Protein AF-A0A388SIL9-F1 (afdb_monomer_lite)

Sequence (67 aa):
MKGPMPDPVTCTFCGRSFDASPEQQERELRTLCDDHFCLDCACHADPAILAAVGEDRLLDIIENWYG

Structure (mmCIF, N/CA/C/O backbone):
data_AF-A0A388SIL9-F1
#
_entry.id   AF-A0A388SIL9-F1
#
loop_
_atom_site.group_PDB
_atom_site.id
_atom_site.type_symbol
_atom_site.label_atom_id
_atom_site.label_alt_id
_atom_site.label_comp_id
_atom_site.label_asym_id
_atom_site.label_entity_id
_atom_site.label_seq_id
_atom_site.pdbx_PDB_ins_code
_atom_site.Cartn_x
_atom_site.Cartn_y
_atom_site.Cartn_z
_atom_site.occupancy
_atom_site.B_iso_or_equiv
_atom_site.auth_seq_id
_atom_site.auth_comp_id
_atom_site.auth_asym_id
_atom_site.auth_atom_id
_atom_site.pdbx_PDB_model_num
ATOM 1 N N . MET A 1 1 ? -21.763 13.765 21.408 1.00 39.03 1 MET A N 1
ATOM 2 C CA . MET A 1 1 ? -22.046 12.549 20.620 1.00 39.03 1 MET A CA 1
ATOM 3 C C . MET A 1 1 ? -20.704 12.063 20.096 1.00 39.03 1 MET A C 1
ATOM 5 O O . MET A 1 1 ? -20.110 12.775 19.302 1.00 39.03 1 MET A O 1
ATOM 9 N N . LYS A 1 2 ? -20.150 10.965 20.628 1.00 49.31 2 LYS A N 1
ATOM 10 C CA . LYS A 1 2 ? -19.001 10.313 19.982 1.00 49.31 2 LYS A CA 1
ATOM 11 C C . LYS A 1 2 ? -19.581 9.634 18.745 1.00 49.31 2 LYS A C 1
ATOM 13 O O . LYS A 1 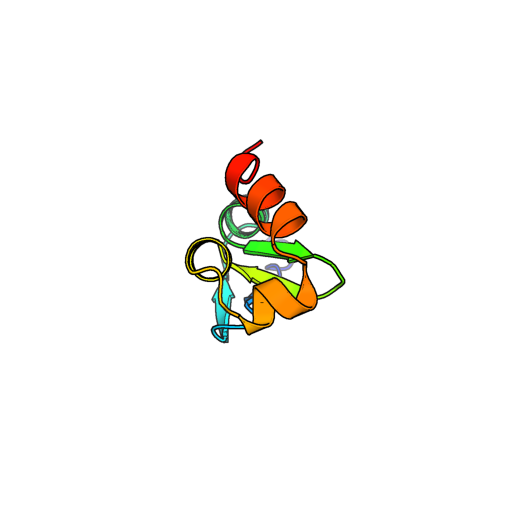2 ? -20.426 8.757 18.903 1.00 49.31 2 LYS A O 1
ATOM 18 N N . GLY A 1 3 ? -19.242 10.128 17.555 1.00 56.09 3 GLY A N 1
ATOM 19 C CA . GLY A 1 3 ? -19.552 9.418 16.315 1.00 56.09 3 GLY A CA 1
ATOM 20 C C . GLY A 1 3 ? -18.950 8.008 16.358 1.00 56.09 3 G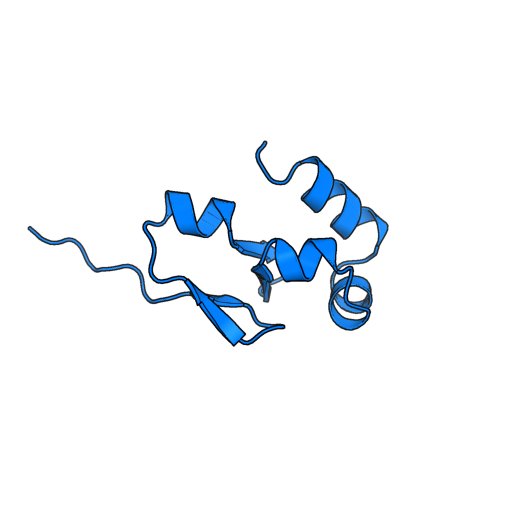LY A C 1
ATOM 21 O O . GLY A 1 3 ? -18.082 7.760 17.203 1.00 56.09 3 GLY A O 1
ATOM 22 N N . PRO A 1 4 ? -19.418 7.077 15.512 1.00 57.94 4 PRO A N 1
ATOM 23 C CA . PRO A 1 4 ? -18.775 5.774 15.393 1.00 57.94 4 PRO A CA 1
ATOM 24 C C . PRO A 1 4 ? -17.279 6.004 15.150 1.00 57.94 4 PRO A C 1
ATOM 26 O O . PRO A 1 4 ? -16.909 6.768 14.260 1.00 57.94 4 PRO A O 1
ATOM 29 N N . MET A 1 5 ? -16.431 5.438 16.013 1.00 60.00 5 MET A N 1
ATOM 30 C CA . MET A 1 5 ? -15.000 5.389 15.729 1.00 60.00 5 MET A CA 1
ATOM 31 C C . MET A 1 5 ? -14.860 4.586 14.433 1.00 60.00 5 MET A C 1
ATOM 33 O O . MET A 1 5 ? -15.482 3.524 14.356 1.00 60.00 5 MET A O 1
ATOM 37 N N . PRO A 1 6 ? -14.155 5.098 13.411 1.00 60.28 6 PRO A N 1
ATOM 38 C CA . PRO A 1 6 ? -13.910 4.315 12.211 1.00 60.28 6 PRO A CA 1
ATOM 39 C C . PRO A 1 6 ? -13.235 3.005 12.622 1.00 60.28 6 PRO A C 1
ATOM 41 O O . PRO A 1 6 ? -12.356 3.002 13.489 1.00 60.28 6 PRO A O 1
ATOM 44 N N . ASP A 1 7 ? -13.705 1.892 12.060 1.00 69.94 7 ASP A N 1
ATOM 45 C CA . ASP A 1 7 ? -13.059 0.603 12.264 1.00 69.94 7 ASP A CA 1
ATOM 46 C C . ASP A 1 7 ? -11.590 0.709 11.829 1.00 69.94 7 ASP A C 1
ATOM 48 O O . ASP A 1 7 ? -11.302 1.321 10.795 1.00 69.94 7 ASP A O 1
ATOM 52 N N . PRO A 1 8 ? -10.651 0.147 12.609 1.00 74.31 8 PRO A N 1
ATOM 53 C CA . PRO A 1 8 ? -9.238 0.231 12.290 1.00 74.31 8 PRO A CA 1
ATOM 54 C C . PRO A 1 8 ? -8.979 -0.448 10.950 1.00 74.31 8 PRO A C 1
ATOM 56 O O . PRO A 1 8 ? -9.218 -1.648 10.785 1.00 74.31 8 PRO A O 1
ATOM 59 N N . VAL A 1 9 ? -8.457 0.312 9.994 1.00 85.75 9 VAL A N 1
ATOM 60 C CA . VAL A 1 9 ? -8.109 -0.234 8.684 1.00 85.75 9 VAL A CA 1
ATOM 61 C C . VAL A 1 9 ? -6.683 -0.748 8.730 1.00 85.75 9 VAL A C 1
ATOM 63 O O . VAL A 1 9 ? -5.788 -0.141 9.317 1.00 85.75 9 VAL A O 1
ATOM 66 N N . THR A 1 10 ? -6.476 -1.922 8.151 1.00 89.38 10 THR A N 1
ATOM 67 C CA . THR A 1 10 ? -5.205 -2.639 8.201 1.00 89.38 10 THR A CA 1
ATOM 68 C C . THR A 1 10 ? -4.582 -2.687 6.819 1.00 89.38 10 THR A C 1
ATOM 70 O O . THR A 1 10 ? -5.267 -2.947 5.834 1.00 89.38 10 THR A O 1
ATOM 73 N N . CYS A 1 11 ? -3.273 -2.454 6.741 1.00 88.94 11 CYS A N 1
ATOM 74 C CA . CYS A 1 11 ? -2.522 -2.699 5.515 1.00 88.94 11 CYS A CA 1
ATOM 75 C C . CYS A 1 11 ? -2.557 -4.199 5.190 1.00 88.94 11 CYS A C 1
ATOM 77 O O . CYS A 1 11 ? -2.124 -5.009 6.012 1.00 88.94 11 CYS A O 1
ATOM 79 N N . THR A 1 12 ? -3.015 -4.564 3.992 1.00 86.81 12 THR A N 1
ATOM 80 C CA . THR A 1 12 ? -3.065 -5.948 3.506 1.00 86.81 12 THR A CA 1
ATOM 81 C C . THR A 1 12 ? -1.672 -6.593 3.499 1.00 86.81 12 THR A C 1
ATOM 83 O O . THR A 1 12 ? -1.544 -7.790 3.737 1.00 86.81 12 THR A O 1
ATOM 86 N N . PHE A 1 13 ? -0.611 -5.807 3.276 1.00 85.25 13 PHE A N 1
ATOM 87 C CA . PHE A 1 13 ? 0.747 -6.325 3.068 1.00 85.25 13 PHE A CA 1
ATOM 88 C C . PHE A 1 13 ? 1.552 -6.493 4.361 1.00 85.25 13 PHE A C 1
ATOM 90 O O . PHE A 1 13 ? 2.152 -7.540 4.580 1.00 85.25 13 PHE A O 1
ATOM 97 N N . CYS A 1 14 ? 1.573 -5.481 5.235 1.00 87.62 14 CYS A N 1
ATOM 98 C CA . CYS A 1 14 ? 2.334 -5.544 6.490 1.00 87.62 14 CYS A CA 1
ATOM 99 C C . CYS A 1 14 ? 1.475 -5.842 7.726 1.00 87.62 14 CYS A C 1
ATOM 101 O O . CYS A 1 14 ? 2.022 -6.011 8.815 1.00 87.62 14 CYS A O 1
ATOM 103 N N . GLY A 1 15 ? 0.145 -5.876 7.589 1.00 86.94 15 GLY A N 1
ATOM 104 C CA . GLY A 1 15 ? -0.784 -6.114 8.698 1.00 86.94 15 GLY A CA 1
ATOM 105 C C . GLY A 1 15 ? -0.829 -4.986 9.731 1.00 86.94 15 GLY A C 1
ATOM 106 O O . GLY A 1 15 ? -1.394 -5.159 10.809 1.00 86.94 15 GLY A O 1
ATOM 107 N N . ARG A 1 16 ? -0.217 -3.832 9.441 1.00 87.12 16 ARG A N 1
ATOM 108 C CA . ARG A 1 16 ? -0.195 -2.684 10.350 1.00 87.12 16 ARG A CA 1
ATOM 109 C C . ARG A 1 16 ? -1.589 -2.054 10.407 1.00 87.12 16 ARG A C 1
ATOM 111 O O . ARG A 1 16 ? -2.161 -1.751 9.359 1.00 87.12 16 ARG A O 1
ATOM 118 N N . SER A 1 17 ? -2.131 -1.902 11.614 1.00 86.06 17 SER A N 1
ATOM 119 C CA . SER A 1 17 ? -3.430 -1.278 11.872 1.00 86.06 17 SER A CA 1
ATOM 120 C C . SER A 1 17 ? -3.298 0.234 12.009 1.00 86.06 17 SER A C 1
ATOM 122 O O . SER A 1 17 ? -2.354 0.723 12.630 1.00 86.06 17 SER A O 1
ATOM 124 N N . PHE A 1 18 ? -4.262 0.951 11.443 1.00 83.81 18 PHE A N 1
ATOM 125 C CA . PHE A 1 18 ? -4.373 2.399 11.514 1.00 83.81 18 PHE A CA 1
ATOM 126 C C . PHE A 1 18 ? -5.722 2.737 12.153 1.00 83.81 18 PHE A C 1
ATOM 128 O O . PHE A 1 18 ? -6.773 2.623 11.528 1.00 83.81 18 PHE A O 1
ATOM 135 N N . ASP A 1 19 ? -5.675 3.115 13.427 1.00 77.88 19 ASP A N 1
ATOM 136 C CA . ASP A 1 19 ? -6.817 3.513 14.270 1.00 77.88 19 ASP A CA 1
ATOM 137 C C . ASP A 1 19 ? -6.948 5.048 14.401 1.00 77.88 19 ASP A C 1
ATOM 139 O O . ASP A 1 19 ? -7.562 5.575 15.332 1.00 77.88 19 ASP A O 1
ATOM 143 N N . ALA A 1 20 ? -6.361 5.781 13.452 1.00 74.88 20 ALA A N 1
ATOM 144 C CA . ALA A 1 20 ? -6.368 7.238 13.415 1.00 74.88 20 ALA A CA 1
ATOM 145 C C . ALA A 1 20 ? -7.670 7.813 12.822 1.00 74.88 20 ALA A C 1
ATOM 147 O O . ALA A 1 20 ? -8.519 7.096 12.293 1.00 74.88 20 ALA A O 1
ATOM 148 N N . SER A 1 21 ? -7.826 9.139 12.893 1.00 82.50 21 SER A N 1
ATOM 149 C CA . SER A 1 21 ? -8.909 9.849 12.199 1.00 82.50 21 SER A CA 1
ATOM 150 C C . SER A 1 21 ? -8.901 9.533 10.694 1.00 82.50 21 SER A C 1
ATOM 152 O O . SER A 1 21 ? -7.815 9.324 10.148 1.00 82.50 21 SER A O 1
ATOM 154 N N . PRO A 1 22 ? -10.052 9.575 9.995 1.00 76.44 22 PRO A N 1
ATOM 155 C CA . PRO A 1 22 ? -10.132 9.259 8.566 1.00 76.44 22 PRO A CA 1
ATOM 156 C C . PRO A 1 22 ? -9.120 10.053 7.731 1.00 76.44 22 PRO A C 1
ATOM 158 O O . PRO A 1 22 ? -8.420 9.481 6.903 1.00 76.44 22 PRO A O 1
ATOM 161 N N . GLU A 1 23 ? -8.945 11.345 8.031 1.00 79.44 23 GLU A N 1
ATOM 162 C CA . GLU A 1 23 ? -7.981 12.195 7.320 1.00 79.44 23 GLU A CA 1
ATOM 163 C C . GLU A 1 23 ? -6.519 11.780 7.550 1.00 79.44 23 GLU A C 1
ATOM 165 O O . GLU A 1 23 ? -5.665 11.985 6.692 1.00 79.44 23 GLU A O 1
ATOM 170 N N . GLN A 1 24 ? -6.192 11.227 8.721 1.00 81.06 24 GLN A N 1
ATOM 171 C CA . GLN A 1 24 ? -4.849 10.704 8.992 1.00 81.06 24 GLN A CA 1
ATOM 172 C C . GLN A 1 24 ? -4.656 9.344 8.332 1.00 81.06 24 GLN A C 1
ATOM 174 O O . GLN A 1 24 ? -3.601 9.091 7.755 1.00 81.06 24 GLN A O 1
ATOM 179 N N . GLN A 1 25 ? -5.688 8.505 8.367 1.00 82.75 25 GLN A N 1
ATOM 180 C CA . GLN A 1 25 ? -5.679 7.207 7.720 1.00 82.75 25 GLN A CA 1
ATOM 181 C C . GLN A 1 25 ? -5.435 7.348 6.214 1.00 82.75 25 GLN A C 1
ATOM 183 O O . GLN A 1 25 ? -4.536 6.694 5.709 1.00 82.75 25 GLN A O 1
ATOM 188 N N . GLU A 1 26 ? -6.134 8.245 5.512 1.00 80.69 26 GLU A N 1
ATOM 189 C CA . GLU A 1 26 ? -5.923 8.479 4.071 1.00 80.69 26 GLU A CA 1
ATOM 190 C C . GLU A 1 26 ? -4.507 8.978 3.729 1.00 80.69 26 GLU A C 1
ATOM 192 O O . GLU A 1 26 ? -4.028 8.792 2.608 1.00 80.69 26 GLU A O 1
ATOM 197 N N . ARG A 1 27 ? -3.819 9.613 4.689 1.00 83.50 27 ARG A N 1
ATOM 198 C CA . ARG A 1 27 ? -2.428 10.064 4.527 1.00 83.50 27 ARG A CA 1
ATOM 199 C C . ARG A 1 27 ? -1.414 8.951 4.745 1.00 83.50 27 ARG A C 1
ATOM 201 O O . ARG A 1 27 ? -0.336 9.007 4.161 1.00 83.50 27 ARG A O 1
ATOM 208 N N . GLU A 1 28 ? -1.714 7.977 5.592 1.00 86.31 28 GLU A N 1
ATOM 209 C CA . GLU A 1 28 ? -0.796 6.874 5.895 1.00 86.31 28 GLU A CA 1
ATOM 210 C C . GLU A 1 28 ? -1.087 5.619 5.072 1.00 86.31 28 GLU A C 1
ATOM 212 O O . GLU A 1 28 ? -0.190 4.801 4.854 1.00 86.31 28 GLU A O 1
ATOM 217 N N . LEU A 1 29 ? -2.322 5.484 4.596 1.00 87.69 29 LEU A N 1
ATOM 218 C CA . LEU A 1 29 ? -2.873 4.300 3.971 1.00 87.69 29 LEU A CA 1
ATOM 219 C C . LEU A 1 29 ? -3.718 4.699 2.757 1.00 87.69 29 LEU A C 1
ATOM 221 O O . LEU A 1 29 ? -4.641 5.507 2.852 1.00 87.69 29 LEU A O 1
ATOM 225 N N . ARG A 1 30 ? -3.421 4.092 1.611 1.00 84.94 30 ARG A N 1
ATOM 226 C CA . ARG A 1 30 ? -4.201 4.243 0.383 1.00 84.94 30 ARG A CA 1
ATOM 227 C C . ARG A 1 30 ? -4.900 2.937 0.051 1.00 84.94 30 ARG A C 1
ATOM 229 O O . ARG A 1 30 ? -4.375 1.852 0.300 1.00 84.94 30 ARG A O 1
ATOM 236 N N . THR A 1 31 ? -6.088 3.067 -0.523 1.00 83.56 31 THR A N 1
ATOM 237 C CA . THR A 1 31 ? -6.831 1.944 -1.088 1.00 83.56 31 THR A CA 1
ATOM 238 C C . THR A 1 31 ? -6.628 1.927 -2.596 1.00 83.56 31 THR A C 1
ATOM 240 O O . THR A 1 31 ? -6.823 2.947 -3.260 1.00 83.56 31 THR A O 1
ATOM 243 N N . LEU A 1 32 ? -6.266 0.774 -3.149 1.00 78.88 32 LEU A N 1
ATOM 244 C CA . LEU A 1 32 ? -6.172 0.564 -4.589 1.00 78.88 32 LEU A CA 1
ATOM 245 C C . LEU A 1 32 ? -6.608 -0.852 -4.925 1.00 78.88 32 LEU A C 1
ATOM 247 O O . LEU A 1 32 ? -6.124 -1.801 -4.322 1.00 78.88 32 LEU A O 1
ATOM 251 N N . CYS A 1 33 ? -7.494 -0.984 -5.915 1.00 74.50 33 CYS A N 1
ATOM 252 C CA . CYS A 1 33 ? -8.004 -2.284 -6.355 1.00 74.50 33 CYS A CA 1
ATOM 253 C C . CYS A 1 33 ? -8.489 -3.152 -5.177 1.00 74.50 33 CYS A C 1
ATOM 255 O O . CYS A 1 33 ? -8.141 -4.322 -5.096 1.00 74.50 33 CYS A O 1
ATOM 257 N N . ASP A 1 34 ? -9.258 -2.545 -4.263 1.00 80.88 34 ASP A N 1
ATOM 258 C CA . ASP A 1 34 ? -9.822 -3.165 -3.051 1.00 80.88 34 ASP A CA 1
ATOM 259 C C . ASP A 1 34 ? -8.810 -3.543 -1.949 1.00 80.88 34 ASP A C 1
ATOM 261 O O . ASP A 1 34 ? -9.219 -3.926 -0.851 1.00 80.88 34 ASP A O 1
ATOM 265 N N . ASP A 1 35 ? -7.510 -3.339 -2.179 1.00 82.75 35 ASP A N 1
ATOM 266 C CA . ASP A 1 35 ? -6.455 -3.557 -1.192 1.00 82.75 35 ASP A CA 1
ATOM 267 C C . ASP A 1 35 ? -6.005 -2.268 -0.508 1.00 82.75 35 ASP A C 1
ATOM 269 O O . ASP A 1 35 ? -5.947 -1.192 -1.104 1.00 82.75 35 ASP A O 1
ATOM 273 N N . HIS A 1 36 ? -5.633 -2.399 0.763 1.00 86.69 36 HIS A N 1
ATOM 274 C CA . HIS A 1 36 ? -5.140 -1.312 1.596 1.00 86.69 36 HIS A CA 1
ATOM 275 C C . HIS A 1 36 ? -3.630 -1.436 1.762 1.00 86.69 36 HIS A C 1
ATOM 277 O O . HIS A 1 36 ? -3.133 -2.464 2.220 1.00 86.69 36 HIS A O 1
ATOM 283 N N . PHE A 1 37 ? -2.878 -0.390 1.450 1.00 87.00 37 PHE A N 1
ATOM 284 C CA . PHE A 1 37 ? -1.427 -0.397 1.615 1.00 87.00 37 PHE A CA 1
ATOM 285 C C . PHE A 1 37 ? -0.952 0.904 2.237 1.00 87.00 37 PHE A C 1
ATOM 287 O O . PHE A 1 37 ? -1.459 1.987 1.944 1.00 87.00 37 PHE A O 1
ATOM 294 N N . CYS A 1 38 ? 0.019 0.784 3.138 1.00 89.25 38 CYS A N 1
ATOM 295 C CA . CYS A 1 38 ? 0.624 1.941 3.770 1.00 89.25 38 CYS A CA 1
ATOM 296 C C . CYS A 1 38 ? 1.730 2.544 2.906 1.00 89.25 38 CYS A C 1
ATOM 298 O O . CYS A 1 38 ? 2.286 1.873 2.033 1.00 89.25 38 CYS A O 1
ATOM 300 N N . LEU A 1 39 ? 2.085 3.793 3.206 1.00 85.69 39 LEU A N 1
ATOM 301 C CA . LEU A 1 39 ? 3.168 4.496 2.523 1.00 85.69 39 LEU A CA 1
ATOM 302 C C . LEU A 1 39 ? 4.489 3.720 2.582 1.00 85.69 39 LEU A C 1
ATOM 304 O O . LEU A 1 39 ? 5.164 3.615 1.569 1.00 85.69 39 LEU A O 1
ATOM 308 N N . ASP A 1 40 ? 4.844 3.132 3.729 1.00 86.81 40 ASP A N 1
ATOM 309 C CA . ASP A 1 40 ? 6.044 2.291 3.833 1.00 86.81 40 ASP A CA 1
ATOM 310 C C .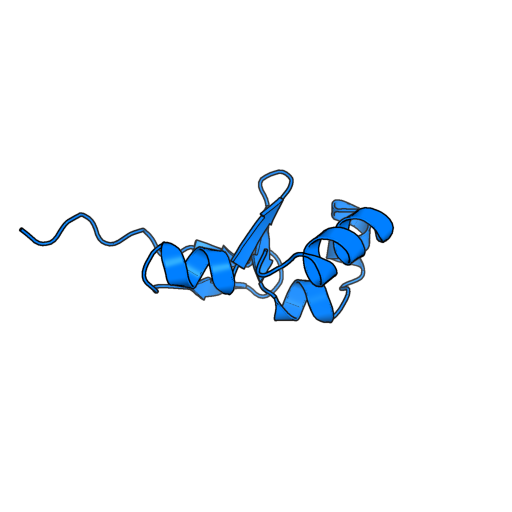 ASP A 1 40 ? 6.004 1.130 2.834 1.00 86.81 40 ASP A C 1
ATOM 312 O O . ASP A 1 40 ? 6.951 0.923 2.084 1.00 86.81 40 ASP A O 1
ATOM 316 N N . CYS A 1 41 ? 4.892 0.395 2.776 1.00 86.69 41 CYS A N 1
ATOM 317 C CA . CYS A 1 41 ? 4.716 -0.707 1.835 1.00 86.69 41 CYS A CA 1
ATOM 318 C C . CYS A 1 41 ? 4.797 -0.234 0.378 1.00 86.69 41 CYS A C 1
ATOM 320 O O . CYS A 1 41 ? 5.456 -0.885 -0.431 1.00 86.69 41 CYS A O 1
ATOM 322 N N . ALA A 1 42 ? 4.191 0.912 0.060 1.00 82.88 42 ALA A N 1
ATOM 323 C CA . ALA A 1 42 ? 4.307 1.524 -1.258 1.00 82.88 42 ALA A CA 1
ATOM 324 C C . ALA A 1 42 ? 5.770 1.873 -1.587 1.00 82.88 42 ALA A C 1
ATOM 326 O O . ALA A 1 42 ? 6.296 1.428 -2.603 1.00 82.88 42 ALA A O 1
ATOM 327 N N . CYS A 1 43 ? 6.454 2.595 -0.696 1.00 81.75 43 CYS A N 1
ATOM 328 C CA . CYS A 1 43 ? 7.838 3.046 -0.863 1.00 81.75 43 CYS A CA 1
ATOM 329 C C . CYS A 1 43 ? 8.850 1.901 -0.933 1.00 81.75 43 CYS A C 1
ATOM 331 O O . CYS A 1 43 ? 9.853 2.01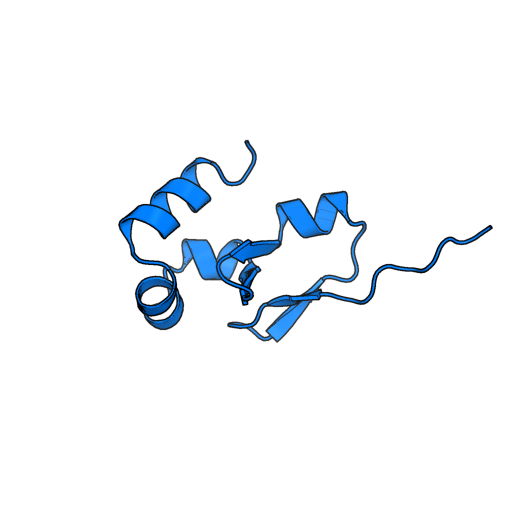0 -1.635 1.00 81.75 43 CYS A O 1
ATOM 333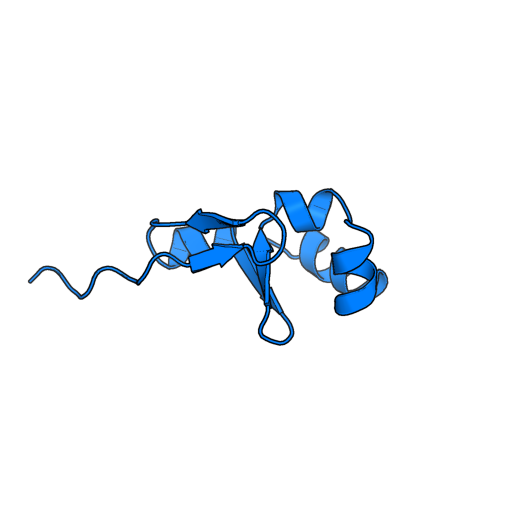 N N . HIS A 1 44 ? 8.608 0.806 -0.213 1.00 79.81 44 HIS A N 1
ATOM 334 C CA . HIS A 1 44 ? 9.457 -0.378 -0.277 1.00 79.81 44 HIS A CA 1
ATOM 335 C C . HIS A 1 44 ? 9.295 -1.156 -1.587 1.00 79.81 44 HIS A C 1
ATOM 337 O O . HIS A 1 44 ? 10.095 -2.061 -1.825 1.00 79.81 44 HIS A O 1
ATOM 343 N N . ALA A 1 45 ? 8.318 -0.783 -2.429 1.00 67.19 45 ALA A N 1
ATOM 344 C CA . ALA A 1 45 ? 8.029 -1.408 -3.713 1.00 67.19 45 ALA A CA 1
ATOM 345 C C . ALA A 1 45 ? 8.038 -2.935 -3.586 1.00 67.19 45 ALA A C 1
ATOM 347 O O . ALA A 1 45 ? 8.739 -3.635 -4.321 1.00 67.19 45 ALA A O 1
ATOM 348 N N . ASP A 1 46 ? 7.312 -3.446 -2.583 1.00 73.00 46 ASP A N 1
ATOM 349 C CA . ASP A 1 46 ? 7.275 -4.881 -2.341 1.00 73.00 46 ASP A CA 1
ATOM 350 C C . ASP A 1 46 ? 6.848 -5.582 -3.641 1.00 73.00 46 ASP A C 1
ATOM 352 O O . ASP A 1 46 ? 5.878 -5.149 -4.278 1.00 73.00 46 ASP A O 1
ATOM 356 N N . PRO A 1 47 ? 7.554 -6.635 -4.083 1.00 74.44 47 PRO A N 1
ATOM 357 C CA . PRO A 1 47 ? 7.247 -7.299 -5.342 1.00 74.44 47 PRO A CA 1
ATOM 358 C C . PRO A 1 47 ? 5.800 -7.810 -5.407 1.00 74.44 47 PRO A C 1
ATOM 360 O O . PRO A 1 47 ? 5.253 -7.903 -6.505 1.00 74.44 47 PRO A O 1
ATOM 363 N N . ALA A 1 48 ? 5.149 -8.085 -4.269 1.00 74.62 48 ALA A N 1
ATOM 364 C CA . ALA A 1 48 ? 3.726 -8.417 -4.235 1.00 74.62 48 ALA A CA 1
ATOM 365 C C . ALA A 1 48 ? 2.832 -7.212 -4.583 1.00 74.62 48 ALA A C 1
ATOM 367 O O . ALA A 1 48 ? 1.852 -7.368 -5.310 1.00 74.62 48 ALA A O 1
ATOM 368 N N . ILE A 1 49 ? 3.187 -6.010 -4.122 1.00 75.75 49 ILE A N 1
ATOM 369 C CA . ILE A 1 49 ? 2.469 -4.762 -4.432 1.00 75.75 49 ILE A CA 1
ATOM 370 C C . ILE A 1 49 ? 2.701 -4.385 -5.890 1.00 75.75 49 ILE A C 1
ATOM 372 O O . ILE A 1 49 ? 1.747 -4.084 -6.599 1.00 75.75 49 ILE A O 1
ATOM 376 N N . LEU A 1 50 ? 3.944 -4.469 -6.369 1.00 79.81 50 LEU A N 1
ATOM 377 C CA . LEU A 1 50 ? 4.267 -4.234 -7.778 1.00 79.81 50 LEU A CA 1
ATOM 378 C C . LEU A 1 50 ? 3.516 -5.202 -8.700 1.00 79.81 50 LEU A C 1
ATOM 380 O O . LEU A 1 50 ? 3.023 -4.785 -9.744 1.00 79.81 50 LEU A O 1
ATOM 384 N N . ALA A 1 51 ? 3.388 -6.473 -8.310 1.00 80.88 51 ALA A N 1
ATOM 385 C CA . ALA A 1 51 ? 2.629 -7.459 -9.074 1.00 80.88 51 ALA A CA 1
ATOM 386 C C . ALA A 1 51 ? 1.112 -7.190 -9.066 1.00 80.88 51 ALA A C 1
ATOM 388 O O . ALA A 1 51 ? 0.449 -7.460 -10.066 1.00 80.88 51 ALA A O 1
ATOM 389 N N . ALA A 1 52 ? 0.564 -6.665 -7.966 1.00 77.56 52 ALA A N 1
ATOM 390 C CA . ALA A 1 52 ? -0.863 -6.364 -7.838 1.00 77.56 52 ALA A CA 1
ATOM 391 C C . ALA A 1 52 ? -1.262 -5.039 -8.516 1.00 77.56 52 ALA A C 1
ATOM 393 O O . ALA A 1 52 ? -2.294 -4.956 -9.181 1.00 77.56 52 ALA A O 1
ATOM 394 N N . VAL A 1 53 ? -0.437 -4.004 -8.355 1.00 77.81 53 VAL A N 1
ATOM 395 C CA . VAL A 1 53 ? -0.724 -2.619 -8.760 1.00 77.81 53 VAL A CA 1
ATOM 396 C C . VAL A 1 53 ? -0.116 -2.276 -10.120 1.00 77.81 53 VAL A C 1
ATOM 398 O O . VAL A 1 53 ? -0.710 -1.525 -10.900 1.00 77.81 53 VAL A O 1
ATOM 401 N N . GLY A 1 54 ? 1.047 -2.849 -10.422 1.00 84.00 54 GLY A N 1
ATOM 402 C CA . GLY A 1 54 ? 1.923 -2.426 -11.508 1.00 84.00 54 GLY A CA 1
ATOM 403 C C . GLY A 1 54 ? 2.878 -1.318 -11.062 1.00 84.00 54 GLY A C 1
ATOM 404 O O . GLY A 1 54 ? 2.488 -0.391 -10.357 1.00 84.00 54 GLY A O 1
ATOM 405 N N . GLU A 1 55 ? 4.132 -1.408 -11.503 1.00 83.62 55 GLU A N 1
ATOM 406 C CA . GLU A 1 55 ? 5.205 -0.470 -11.139 1.00 83.62 55 GLU A CA 1
ATOM 407 C C . GLU A 1 55 ? 4.866 0.985 -11.481 1.00 83.62 55 GLU A C 1
ATOM 409 O O . GLU A 1 55 ? 4.915 1.844 -10.610 1.00 83.62 55 GLU A O 1
ATOM 414 N N . ASP A 1 56 ? 4.437 1.244 -12.717 1.00 85.12 56 ASP A N 1
ATOM 415 C CA . ASP A 1 56 ? 4.129 2.591 -13.218 1.00 85.12 56 ASP A CA 1
ATOM 416 C C . ASP A 1 56 ? 3.028 3.285 -12.395 1.00 85.12 56 ASP A C 1
ATOM 418 O O . ASP A 1 56 ? 3.170 4.428 -11.969 1.00 85.12 56 ASP A O 1
ATOM 422 N N . ARG A 1 57 ? 1.961 2.544 -12.061 1.00 83.38 57 ARG A N 1
ATOM 423 C CA . ARG A 1 57 ? 0.867 3.055 -11.224 1.00 83.38 57 ARG A CA 1
ATOM 424 C C . ARG A 1 57 ? 1.315 3.269 -9.787 1.00 83.38 57 ARG A C 1
ATOM 426 O O . ARG A 1 57 ? 0.910 4.249 -9.175 1.00 83.38 57 ARG A O 1
ATOM 433 N N . LEU A 1 58 ? 2.119 2.354 -9.240 1.00 83.00 58 LEU A N 1
ATOM 434 C CA . LEU A 1 58 ? 2.619 2.479 -7.875 1.00 83.00 58 LEU A CA 1
ATOM 435 C C . LEU A 1 58 ? 3.488 3.732 -7.728 1.00 83.00 58 LEU A C 1
ATOM 437 O O . LEU A 1 58 ? 3.327 4.464 -6.756 1.00 83.00 58 LEU A O 1
ATOM 441 N N . LEU A 1 59 ? 4.358 3.996 -8.704 1.00 84.62 59 LEU A N 1
ATOM 442 C CA . LEU A 1 59 ? 5.191 5.196 -8.738 1.00 84.62 59 LEU A CA 1
ATOM 443 C C . LEU A 1 59 ? 4.342 6.468 -8.811 1.00 84.62 59 LEU A C 1
ATOM 445 O O . LEU A 1 59 ? 4.521 7.340 -7.964 1.00 84.62 59 LEU A O 1
ATOM 449 N N . ASP A 1 60 ? 3.359 6.527 -9.712 1.00 86.56 60 ASP A N 1
ATOM 450 C CA . ASP A 1 60 ? 2.448 7.677 -9.828 1.00 86.56 60 ASP A CA 1
ATOM 451 C C . ASP A 1 60 ? 1.709 7.965 -8.506 1.00 86.56 60 ASP A C 1
ATOM 453 O O . ASP A 1 60 ? 1.605 9.114 -8.071 1.00 86.56 60 ASP A O 1
ATOM 457 N N . ILE A 1 61 ? 1.268 6.916 -7.801 1.00 82.75 61 ILE A N 1
ATOM 458 C CA . ILE A 1 61 ? 0.614 7.041 -6.490 1.00 82.75 61 ILE A CA 1
ATOM 459 C C . ILE A 1 61 ? 1.584 7.547 -5.421 1.00 82.75 61 ILE A C 1
ATOM 461 O O . ILE A 1 61 ? 1.192 8.365 -4.593 1.00 82.75 61 ILE A O 1
ATOM 465 N N . ILE A 1 62 ? 2.824 7.053 -5.395 1.00 84.31 62 ILE A N 1
ATOM 466 C CA . ILE A 1 62 ? 3.839 7.492 -4.425 1.00 84.31 62 ILE A CA 1
ATOM 467 C C . ILE A 1 62 ? 4.208 8.957 -4.670 1.00 84.31 62 ILE A C 1
ATOM 469 O O . ILE A 1 62 ? 4.293 9.733 -3.717 1.00 84.31 62 ILE A O 1
ATOM 473 N N . GLU A 1 63 ? 4.384 9.351 -5.931 1.00 86.56 63 GLU A N 1
ATOM 474 C CA . GLU A 1 63 ? 4.692 10.732 -6.310 1.00 86.56 63 GLU A CA 1
ATOM 475 C C . GLU A 1 63 ? 3.552 11.690 -5.943 1.00 86.56 63 GLU A C 1
ATOM 477 O O . GLU A 1 63 ? 3.806 12.784 -5.436 1.00 86.56 63 GLU A O 1
ATOM 482 N N . ASN A 1 64 ? 2.301 11.254 -6.107 1.00 86.06 64 ASN A N 1
ATOM 483 C CA . ASN A 1 64 ? 1.106 12.044 -5.799 1.00 86.06 64 ASN A CA 1
ATOM 484 C C . ASN A 1 64 ? 0.469 11.680 -4.445 1.00 86.06 64 ASN A C 1
ATOM 486 O O . ASN A 1 64 ? -0.708 11.965 -4.208 1.00 86.06 64 ASN A O 1
ATOM 490 N N . TRP A 1 65 ? 1.221 11.057 -3.529 1.00 83.62 65 TRP A N 1
ATOM 491 C CA . TRP A 1 65 ? 0.653 10.453 -2.316 1.00 83.62 65 TRP A CA 1
ATOM 492 C C . TRP A 1 65 ? -0.128 11.453 -1.454 1.00 83.62 65 TRP A C 1
ATOM 494 O O . TRP A 1 65 ? -1.207 11.142 -0.936 1.00 83.62 65 TRP A O 1
ATOM 504 N N . TYR A 1 66 ? 0.398 12.675 -1.340 1.00 78.69 66 TYR A N 1
ATOM 505 C CA . TYR A 1 66 ? -0.173 13.760 -0.540 1.00 78.69 66 TYR A CA 1
ATOM 506 C C . TYR A 1 66 ? -1.064 14.737 -1.325 1.00 78.69 66 TYR A C 1
ATOM 508 O O . TYR A 1 66 ? -1.664 15.608 -0.692 1.00 78.69 66 TYR A O 1
ATOM 516 N N . GLY A 1 67 ? -1.209 14.552 -2.643 1.00 67.75 67 GLY A N 1
ATOM 517 C CA . GLY A 1 67 ? -1.877 15.505 -3.536 1.00 67.75 67 GLY A CA 1
ATOM 518 C C . GLY A 1 67 ? -0.986 16.654 -3.990 1.00 67.75 67 GLY A C 1
ATOM 519 O O . GLY A 1 67 ? -0.214 17.187 -3.161 1.00 67.75 67 GLY A O 1
#

Radius of gyration: 12.54 Å; chains: 1; bounding box: 32×24×34 Å

Foldseek 3Di:
DPDPQPDFDAQPPPRDTDSDDPVVCLLQWDDDPNGIHGLVCLVVPPVVCCVVQNPVRS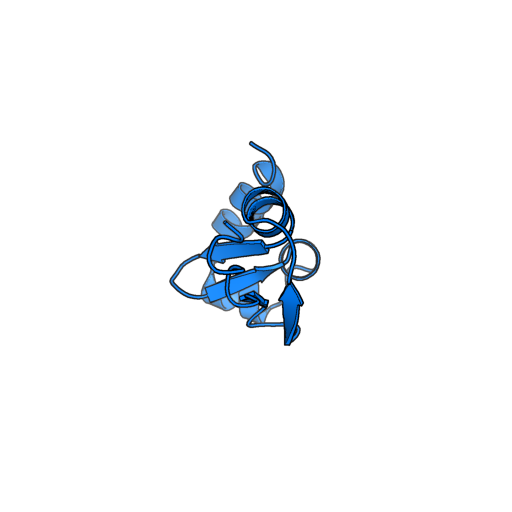VVCNVVSPD

Secondary structure (DSSP, 8-state):
--PPPPPPEE-TTT--EE-S-HHHHHHHEEEETTEEEEHHHHHTT-HHHHHHH-HHHHHHHHHTTT-

pLDDT: mean 79.42, std 9.72, range [39.03, 89.38]